Protein AF-A0A7X8GW24-F1 (afdb_monomer_lite)

pLDDT: mean 84.92, std 7.98, range [53.84, 94.06]

Radius of gyration: 15.25 Å; chains: 1; bounding box: 37×20×42 Å

Sequence (119 aa):
MSKTLLAAGSLIIIIATGLWLHSKGRPLHQVIFSLHKIIVIITAVYFGIQFFRYIKLESIESWHTTMIVLTSSVFLIVFVSGALLSFDKLVHPVLQWIHRLSPYLLLLMSFLTFYQIRR

Structure (mmCIF, N/CA/C/O backbone):
data_AF-A0A7X8GW24-F1
#
_entry.id   AF-A0A7X8GW24-F1
#
loop_
_atom_site.group_PDB
_atom_site.id
_atom_site.type_symbol
_atom_site.label_atom_id
_atom_site.label_alt_id
_atom_site.label_comp_id
_atom_site.label_asym_id
_atom_site.label_entity_id
_atom_site.label_seq_id
_atom_site.pdbx_PDB_ins_code
_atom_site.Cartn_x
_atom_site.Cartn_y
_atom_site.Cartn_z
_atom_site.occupancy
_atom_site.B_iso_or_equiv
_atom_site.auth_seq_id
_atom_site.auth_comp_id
_atom_site.auth_asym_id
_atom_site.auth_atom_id
_atom_site.pdbx_PDB_model_num
ATOM 1 N N . MET A 1 1 ? -2.856 7.824 -18.578 1.00 53.84 1 MET A N 1
ATOM 2 C CA . MET A 1 1 ? -3.304 8.829 -17.584 1.00 53.84 1 MET A CA 1
ATOM 3 C C . MET A 1 1 ? -4.420 8.315 -16.669 1.00 53.84 1 MET A C 1
ATOM 5 O O . MET A 1 1 ? -4.291 8.477 -15.465 1.00 53.84 1 MET A O 1
ATOM 9 N N . SER A 1 2 ? -5.457 7.633 -17.181 1.00 72.81 2 SER A N 1
ATOM 10 C CA . SER A 1 2 ? -6.582 7.121 -16.363 1.00 72.81 2 SER A CA 1
ATOM 11 C C . SER A 1 2 ? -6.187 6.098 -15.283 1.00 72.81 2 SER A C 1
ATOM 13 O O . SER A 1 2 ? -6.614 6.207 -14.139 1.00 72.81 2 SER A O 1
ATOM 15 N N . LYS A 1 3 ? -5.320 5.133 -15.613 1.00 73.25 3 LYS A N 1
ATOM 16 C CA . LYS A 1 3 ? -4.885 4.055 -14.699 1.00 73.25 3 LYS A CA 1
ATOM 17 C C . LYS A 1 3 ? -4.152 4.551 -13.446 1.00 73.25 3 LYS A C 1
ATOM 19 O O . LYS A 1 3 ? -4.314 3.978 -12.373 1.00 73.25 3 LYS A O 1
ATOM 24 N N . THR A 1 4 ? -3.354 5.608 -13.587 1.00 74.31 4 THR A N 1
ATOM 25 C CA . THR A 1 4 ? -2.568 6.198 -12.493 1.00 74.31 4 THR A CA 1
ATOM 26 C C . THR A 1 4 ? -3.458 6.994 -11.542 1.00 74.31 4 THR A C 1
ATOM 28 O O . THR A 1 4 ? -3.293 6.898 -10.332 1.00 74.31 4 THR A O 1
ATOM 31 N N . LEU A 1 5 ? -4.441 7.723 -12.085 1.00 79.62 5 LEU A N 1
ATOM 32 C CA . LEU A 1 5 ? -5.449 8.437 -11.295 1.00 79.62 5 LEU A CA 1
ATOM 33 C C . LEU A 1 5 ? -6.316 7.470 -10.484 1.00 79.62 5 LEU A C 1
ATOM 35 O O . LEU A 1 5 ? -6.566 7.725 -9.312 1.00 79.62 5 LEU A O 1
ATOM 39 N N . LEU A 1 6 ? -6.709 6.337 -11.074 1.00 82.75 6 LEU A N 1
ATOM 40 C CA . LEU A 1 6 ? -7.440 5.285 -10.361 1.00 82.75 6 LEU A CA 1
ATOM 41 C C . LEU A 1 6 ? -6.610 4.695 -9.213 1.00 82.75 6 LEU A C 1
ATOM 43 O O . LEU A 1 6 ? -7.104 4.593 -8.093 1.00 82.75 6 LEU A O 1
ATOM 47 N N . ALA A 1 7 ? -5.340 4.359 -9.464 1.00 82.25 7 ALA A N 1
ATOM 48 C CA . ALA A 1 7 ? -4.453 3.827 -8.432 1.00 82.25 7 ALA A CA 1
ATOM 49 C C . ALA A 1 7 ? -4.250 4.831 -7.284 1.00 82.25 7 ALA A C 1
ATOM 51 O O . ALA A 1 7 ? -4.497 4.494 -6.127 1.00 82.25 7 ALA A O 1
ATOM 52 N N . ALA A 1 8 ? -3.883 6.076 -7.603 1.00 84.62 8 ALA A N 1
ATOM 53 C CA . ALA A 1 8 ? -3.671 7.131 -6.615 1.00 84.62 8 ALA A CA 1
ATOM 54 C C . ALA A 1 8 ? -4.953 7.456 -5.832 1.00 84.62 8 ALA A C 1
ATOM 56 O O . ALA A 1 8 ? -4.925 7.511 -4.605 1.00 84.62 8 ALA A O 1
ATOM 57 N N . GLY A 1 9 ? -6.088 7.594 -6.523 1.00 87.00 9 GLY A N 1
ATOM 58 C CA . GLY A 1 9 ? -7.386 7.839 -5.897 1.00 87.00 9 GLY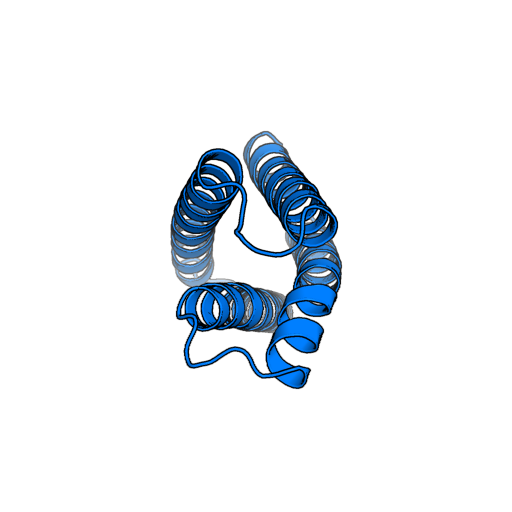 A CA 1
ATOM 59 C C . GLY A 1 9 ? -7.780 6.718 -4.937 1.00 87.00 9 GLY A C 1
ATOM 60 O O . GLY A 1 9 ? -8.194 6.990 -3.813 1.00 87.00 9 GLY A O 1
ATOM 61 N N . SER A 1 10 ? -7.570 5.459 -5.333 1.00 86.81 10 SER A N 1
ATOM 62 C CA . SER A 1 10 ? -7.861 4.315 -4.466 1.00 86.81 10 SER A CA 1
ATOM 63 C C . SER A 1 10 ? -6.990 4.301 -3.204 1.00 86.81 10 SER A C 1
ATOM 65 O O . SER A 1 10 ? -7.519 4.104 -2.113 1.00 86.81 10 SER A O 1
ATOM 67 N N . LEU A 1 11 ? -5.689 4.606 -3.313 1.00 87.25 11 LEU A N 1
ATOM 68 C CA . LEU A 1 11 ? -4.791 4.703 -2.156 1.00 87.25 11 LEU A CA 1
ATOM 69 C C . LEU A 1 11 ? -5.204 5.831 -1.204 1.00 87.25 11 LEU A C 1
ATOM 71 O O . LEU A 1 11 ? -5.230 5.625 0.007 1.00 87.25 11 LEU A O 1
ATOM 75 N N . ILE A 1 12 ? -5.578 6.997 -1.736 1.00 89.75 12 ILE A N 1
ATOM 76 C CA . ILE A 1 12 ? -6.046 8.128 -0.923 1.00 89.75 12 ILE A CA 1
ATOM 77 C C . ILE A 1 12 ? -7.320 7.751 -0.159 1.00 89.75 12 ILE A C 1
ATOM 79 O O . ILE A 1 12 ? -7.405 7.996 1.043 1.00 89.75 12 ILE A O 1
ATOM 83 N N . ILE A 1 13 ? -8.287 7.107 -0.821 1.00 90.12 13 ILE A N 1
ATOM 84 C CA . ILE A 1 13 ? -9.532 6.662 -0.178 1.00 90.12 13 ILE A CA 1
ATOM 85 C C . ILE A 1 13 ? -9.246 5.607 0.900 1.00 90.12 13 ILE A C 1
ATOM 87 O O . ILE A 1 13 ? -9.815 5.678 1.992 1.00 90.12 13 ILE A O 1
ATOM 91 N N . ILE A 1 14 ? -8.345 4.653 0.639 1.00 90.38 14 ILE A N 1
ATOM 92 C CA . ILE A 1 14 ? -7.926 3.640 1.622 1.00 90.38 14 ILE A CA 1
ATOM 93 C C . ILE A 1 14 ? -7.325 4.311 2.861 1.00 90.38 14 ILE A C 1
ATOM 95 O O . ILE A 1 14 ? -7.728 3.995 3.979 1.00 90.38 14 ILE A O 1
ATOM 99 N N . ILE A 1 15 ? -6.410 5.268 2.679 1.00 88.81 15 ILE A N 1
ATOM 100 C CA . ILE A 1 15 ? -5.773 5.988 3.790 1.00 88.81 15 ILE A CA 1
ATOM 101 C C . ILE A 1 15 ? -6.811 6.809 4.561 1.00 88.81 15 ILE A C 1
ATOM 103 O O . ILE A 1 15 ? -6.877 6.712 5.785 1.00 88.81 15 ILE A O 1
ATOM 107 N N . ALA A 1 16 ? -7.659 7.573 3.869 1.00 89.12 16 ALA A N 1
ATOM 108 C CA . ALA A 1 16 ? -8.674 8.411 4.503 1.00 89.12 16 ALA A CA 1
ATOM 109 C C . ALA A 1 16 ? -9.672 7.580 5.326 1.00 89.12 16 ALA A C 1
ATOM 111 O O . ALA A 1 16 ? -9.946 7.897 6.484 1.00 89.12 16 ALA A O 1
ATOM 112 N N . THR A 1 17 ? -10.172 6.477 4.761 1.00 89.00 17 THR A N 1
ATOM 113 C CA . THR A 1 17 ? -11.086 5.567 5.468 1.00 89.00 17 THR A CA 1
ATOM 114 C C . THR A 1 17 ? -10.400 4.839 6.623 1.00 89.00 17 THR A C 1
ATOM 116 O O . THR A 1 17 ? -11.022 4.668 7.667 1.00 89.00 17 THR A O 1
ATOM 119 N N . GLY A 1 18 ? -9.119 4.476 6.492 1.00 86.06 18 GLY A N 1
ATOM 120 C CA . GLY A 1 18 ? -8.329 3.880 7.574 1.00 86.06 18 GLY A CA 1
ATOM 121 C C . GLY A 1 18 ? -8.105 4.841 8.748 1.00 86.06 18 GLY A C 1
ATOM 122 O O . GLY A 1 18 ? -8.296 4.465 9.905 1.00 86.06 18 GLY A O 1
ATOM 123 N N . LEU A 1 19 ? -7.781 6.107 8.465 1.00 86.31 19 LEU A N 1
ATOM 124 C CA . LEU A 1 19 ? -7.651 7.157 9.484 1.00 86.31 19 LEU A CA 1
ATOM 125 C C . LEU A 1 19 ? -8.985 7.446 10.180 1.00 86.31 19 LEU A C 1
ATOM 127 O O . LEU A 1 19 ? -9.021 7.623 11.399 1.00 86.31 19 LEU A O 1
ATOM 131 N N . TRP A 1 20 ? -10.086 7.447 9.425 1.00 85.62 20 TRP A N 1
ATOM 132 C CA . TRP A 1 20 ? -11.424 7.607 9.989 1.00 85.62 20 TRP A CA 1
ATOM 133 C C . TRP A 1 20 ? -11.815 6.426 10.884 1.00 85.62 20 TRP A C 1
ATOM 135 O O . TRP A 1 20 ? -12.395 6.610 11.953 1.00 85.62 20 TRP A O 1
ATOM 145 N N . LEU A 1 21 ? -11.454 5.207 10.486 1.00 84.56 21 LEU A N 1
ATOM 146 C CA . LEU A 1 21 ? -11.682 4.022 11.300 1.00 84.56 21 LEU A CA 1
ATOM 147 C C . LEU A 1 21 ? -10.920 4.098 12.632 1.00 84.56 21 LEU A C 1
ATOM 149 O O . LEU A 1 21 ? -11.467 3.761 13.678 1.00 84.56 21 LEU A O 1
ATOM 153 N N . HIS A 1 22 ? -9.678 4.587 12.597 1.00 80.25 22 HIS A N 1
ATOM 154 C CA . HIS A 1 22 ? -8.854 4.768 13.788 1.00 80.25 22 HIS A CA 1
ATOM 155 C C . HIS A 1 22 ? -9.443 5.808 14.753 1.00 80.25 22 HIS A C 1
ATOM 157 O O . HIS A 1 22 ? -9.467 5.573 15.960 1.00 80.25 22 HIS A O 1
ATOM 163 N N . SER A 1 23 ? -9.941 6.947 14.255 1.00 82.50 23 SER A N 1
ATOM 164 C CA . SER A 1 23 ? -10.491 8.002 15.124 1.00 82.50 23 SER A CA 1
ATOM 165 C C . SER A 1 23 ? -11.780 7.597 15.844 1.00 82.50 23 SER A C 1
ATOM 167 O O . SER A 1 23 ? -12.090 8.152 16.894 1.00 82.50 23 SER A O 1
ATOM 169 N N . LYS A 1 24 ? -12.515 6.612 15.315 1.00 78.69 24 LYS A N 1
ATOM 170 C CA . LYS A 1 24 ? -13.754 6.085 15.907 1.00 78.69 24 LYS A CA 1
ATOM 171 C C . LYS A 1 24 ? -13.518 5.100 17.062 1.00 78.69 24 LYS A C 1
ATOM 173 O O . LYS A 1 24 ? -14.468 4.797 17.776 1.00 78.69 24 LYS A O 1
ATOM 178 N N . GLY A 1 25 ? -12.285 4.628 17.272 1.00 71.06 25 GLY A N 1
ATOM 179 C CA . GLY A 1 25 ? -11.975 3.651 18.319 1.00 71.06 25 GLY A CA 1
ATOM 180 C C . GLY A 1 25 ? -12.706 2.312 18.131 1.00 71.06 25 GLY A C 1
ATOM 181 O O . GLY A 1 25 ? -13.174 1.985 17.040 1.00 71.06 25 GLY A O 1
ATOM 182 N N . ARG A 1 26 ? -12.775 1.504 19.196 1.00 68.44 26 ARG A N 1
ATOM 183 C CA . ARG A 1 26 ? -13.541 0.247 19.221 1.00 68.44 26 ARG A CA 1
ATOM 184 C C . ARG A 1 26 ? -14.855 0.438 19.996 1.00 68.44 26 ARG A C 1
ATOM 186 O O . ARG A 1 26 ? -14.819 1.121 21.017 1.00 68.44 26 ARG A O 1
ATOM 193 N N . PRO A 1 27 ? -15.974 -0.193 19.581 1.00 72.00 27 PRO A N 1
ATOM 194 C CA . PRO A 1 27 ? -16.117 -1.112 18.446 1.00 72.00 27 PRO A CA 1
ATOM 195 C C . PRO A 1 27 ? -16.019 -0.397 17.091 1.00 72.00 27 PRO A C 1
ATOM 197 O O . PRO A 1 27 ? -16.485 0.727 16.927 1.00 72.00 27 PRO A O 1
ATOM 200 N N . LEU A 1 28 ? -15.385 -1.054 16.115 1.00 76.44 28 LEU A N 1
ATOM 201 C CA . LEU A 1 28 ? -15.184 -0.471 14.788 1.00 76.44 28 LEU A CA 1
ATOM 202 C C . LEU A 1 28 ? -16.537 -0.204 14.128 1.00 76.44 28 LEU A C 1
ATOM 204 O O . LEU A 1 28 ? -17.434 -1.047 14.166 1.00 76.44 28 LEU A O 1
ATOM 208 N N . HIS A 1 29 ? -16.666 0.937 13.455 1.00 82.88 29 HIS A N 1
ATOM 209 C CA . HIS A 1 29 ? -17.867 1.236 12.684 1.00 82.88 29 HIS A CA 1
ATOM 210 C C . HIS A 1 29 ? -17.977 0.256 11.507 1.00 82.88 29 HIS A C 1
ATOM 212 O O . HIS A 1 29 ? -17.307 0.413 10.484 1.00 82.88 29 HIS A O 1
ATOM 218 N N . GLN A 1 30 ? -18.828 -0.760 11.655 1.00 84.44 30 GLN A N 1
ATOM 219 C CA . GLN A 1 30 ? -18.853 -1.963 10.817 1.00 84.44 30 GLN A CA 1
ATOM 220 C C . GLN A 1 30 ? -19.002 -1.664 9.317 1.00 84.44 30 GLN A C 1
ATOM 222 O O . GLN A 1 30 ? -18.364 -2.317 8.491 1.00 84.44 30 GLN A O 1
ATOM 227 N N . VAL A 1 31 ? -19.762 -0.621 8.963 1.00 86.69 31 VAL A N 1
ATOM 228 C CA . VAL A 1 31 ? -19.913 -0.155 7.572 1.00 86.69 31 VAL A CA 1
ATOM 229 C C . VAL A 1 31 ? -18.594 0.375 7.003 1.00 86.69 31 VAL A C 1
ATOM 231 O O . VAL A 1 31 ? -18.165 -0.060 5.939 1.00 86.69 31 VAL A O 1
ATOM 234 N N . ILE A 1 32 ? -17.913 1.271 7.726 1.00 86.56 32 ILE A N 1
ATOM 235 C CA . ILE A 1 32 ? -16.653 1.888 7.279 1.00 86.56 32 ILE A CA 1
ATOM 236 C C . ILE A 1 32 ? -15.564 0.818 7.206 1.00 86.56 32 ILE A C 1
ATOM 238 O O . ILE A 1 32 ? -14.804 0.776 6.245 1.00 86.56 32 ILE A O 1
ATOM 242 N N . PHE A 1 33 ? -15.533 -0.090 8.183 1.00 87.75 33 PHE A N 1
ATOM 243 C CA . PHE A 1 33 ? -14.610 -1.219 8.201 1.00 87.75 33 PHE A CA 1
ATOM 244 C C . PHE A 1 33 ? -14.775 -2.134 6.986 1.00 87.75 33 PHE A C 1
ATOM 246 O O . PHE A 1 33 ? -13.792 -2.506 6.343 1.00 87.75 33 PHE A O 1
ATOM 253 N N . SER A 1 34 ? -16.021 -2.477 6.658 1.00 89.81 34 SER A N 1
ATOM 254 C CA . SER A 1 34 ? -16.335 -3.343 5.521 1.00 89.81 34 SER A CA 1
ATOM 255 C C . SER A 1 34 ? -15.968 -2.668 4.201 1.00 89.81 34 SER A C 1
ATOM 257 O O . SER A 1 34 ? -15.296 -3.278 3.372 1.00 89.81 34 SER A O 1
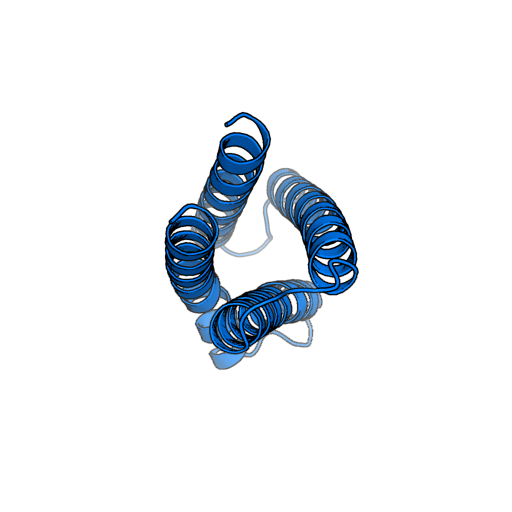ATOM 259 N N . LEU A 1 35 ? -16.324 -1.389 4.035 1.00 90.12 35 LEU A N 1
ATOM 260 C CA . LEU A 1 35 ? -15.958 -0.610 2.850 1.00 90.12 35 LEU A CA 1
ATOM 261 C C . LEU A 1 35 ? -14.440 -0.493 2.693 1.00 90.12 35 LEU A C 1
ATOM 263 O O . LEU A 1 35 ? -13.924 -0.746 1.607 1.00 90.12 35 LEU A O 1
ATOM 267 N N . HIS A 1 36 ? -13.719 -0.184 3.773 1.00 89.94 36 HIS A N 1
ATOM 268 C CA . HIS A 1 36 ? -12.260 -0.116 3.761 1.00 89.94 36 HIS A CA 1
ATOM 269 C C . HIS A 1 36 ? -11.647 -1.432 3.263 1.00 89.94 36 HIS A C 1
ATOM 271 O O . HIS A 1 36 ? -10.841 -1.421 2.336 1.00 89.94 36 HIS A O 1
ATOM 277 N N . LYS A 1 37 ? -12.084 -2.581 3.799 1.00 89.94 37 LYS A N 1
ATOM 278 C CA . LYS A 1 37 ? -11.602 -3.898 3.354 1.00 89.94 37 LYS A CA 1
ATOM 279 C C . LYS A 1 37 ? -11.914 -4.189 1.888 1.00 89.94 37 LYS A C 1
ATOM 281 O O . LYS A 1 37 ? -11.038 -4.674 1.177 1.00 89.94 37 LYS A O 1
ATOM 286 N N . ILE A 1 38 ? -13.132 -3.896 1.430 1.00 92.75 38 ILE A N 1
ATOM 287 C CA . ILE A 1 38 ? -13.532 -4.127 0.034 1.00 92.75 38 ILE A CA 1
ATOM 288 C C . ILE A 1 38 ? -12.642 -3.314 -0.911 1.00 92.75 38 ILE A C 1
ATOM 290 O O . ILE A 1 38 ? -12.102 -3.865 -1.868 1.00 92.75 38 ILE A O 1
ATOM 294 N N . ILE A 1 39 ? -12.434 -2.028 -0.615 1.00 91.12 39 ILE A N 1
ATOM 295 C CA . ILE A 1 39 ? -11.590 -1.152 -1.435 1.00 91.12 39 ILE A CA 1
ATOM 296 C C . ILE A 1 39 ? -10.143 -1.658 -1.429 1.00 91.12 39 ILE A C 1
ATOM 298 O O . ILE A 1 39 ? -9.537 -1.769 -2.491 1.00 91.12 39 ILE A O 1
ATOM 302 N N . VAL A 1 40 ? -9.610 -2.042 -0.264 1.00 90.88 40 VAL A N 1
ATOM 303 C CA . VAL A 1 40 ? -8.258 -2.610 -0.144 1.00 90.88 40 VAL A CA 1
ATOM 304 C C . VAL A 1 40 ? -8.095 -3.873 -0.993 1.00 90.88 40 VAL A C 1
ATOM 306 O O . VAL A 1 40 ? -7.095 -3.996 -1.696 1.00 90.88 40 VAL A O 1
ATOM 309 N N . ILE A 1 41 ? -9.065 -4.792 -0.979 1.00 92.38 41 ILE A N 1
ATOM 310 C CA . ILE A 1 41 ? -9.016 -6.028 -1.779 1.00 92.38 41 ILE A CA 1
ATOM 311 C C . ILE A 1 41 ? -9.073 -5.717 -3.278 1.00 92.38 41 ILE A C 1
ATOM 313 O O . ILE A 1 41 ? -8.269 -6.252 -4.040 1.00 92.38 41 ILE A O 1
ATOM 317 N N . ILE A 1 42 ? -9.976 -4.833 -3.713 1.00 91.94 42 ILE A N 1
ATOM 318 C CA . ILE A 1 42 ? -10.077 -4.426 -5.124 1.00 91.94 42 ILE A CA 1
ATOM 319 C C . ILE A 1 42 ? -8.757 -3.802 -5.590 1.00 91.94 42 ILE A C 1
ATOM 321 O O . ILE A 1 42 ? -8.231 -4.169 -6.644 1.00 91.94 42 ILE A O 1
ATOM 325 N N . THR A 1 43 ? -8.184 -2.904 -4.786 1.00 89.69 43 THR A N 1
ATOM 326 C CA . THR A 1 43 ? -6.884 -2.293 -5.071 1.00 89.69 43 THR A CA 1
ATOM 327 C C . THR A 1 43 ? -5.772 -3.342 -5.101 1.00 89.69 43 THR A C 1
ATOM 329 O O . THR A 1 43 ? -4.965 -3.321 -6.026 1.00 89.69 43 THR A O 1
ATOM 332 N N . ALA A 1 44 ? -5.751 -4.302 -4.171 1.00 89.75 44 ALA A N 1
ATOM 333 C CA . ALA A 1 44 ? -4.765 -5.384 -4.146 1.00 89.75 44 ALA A CA 1
ATOM 334 C C . ALA A 1 44 ? -4.791 -6.227 -5.425 1.00 89.75 44 ALA A C 1
ATOM 336 O O . ALA A 1 44 ? -3.748 -6.454 -6.039 1.00 89.75 44 ALA A O 1
ATOM 337 N N . VAL A 1 45 ? -5.983 -6.639 -5.867 1.00 91.25 45 VAL A N 1
ATOM 338 C CA . VAL A 1 45 ? -6.156 -7.401 -7.112 1.00 91.25 45 VAL A CA 1
ATOM 339 C C . VAL A 1 45 ? -5.699 -6.577 -8.314 1.00 91.25 45 VAL A C 1
ATOM 341 O O . VAL A 1 45 ? -4.944 -7.075 -9.151 1.00 91.25 45 VAL A O 1
ATOM 344 N N . TYR A 1 46 ? -6.097 -5.304 -8.391 1.00 88.88 46 TYR A N 1
ATOM 345 C CA . TYR A 1 46 ? -5.677 -4.419 -9.475 1.00 88.88 46 TYR A CA 1
ATOM 346 C C . TYR A 1 46 ? -4.150 -4.272 -9.544 1.00 88.88 46 TYR A C 1
ATOM 348 O O . TYR A 1 46 ? -3.572 -4.438 -10.621 1.00 88.88 46 TYR A O 1
ATOM 356 N N . PHE A 1 47 ? -3.491 -4.008 -8.411 1.00 85.12 47 PHE A N 1
ATOM 357 C CA . PHE A 1 47 ? -2.032 -3.905 -8.337 1.00 85.12 47 PHE A CA 1
ATOM 358 C C . PHE A 1 47 ? -1.348 -5.221 -8.716 1.00 85.12 47 PHE A C 1
ATOM 360 O O . PHE A 1 47 ? -0.413 -5.195 -9.513 1.00 85.12 47 PHE A O 1
ATOM 367 N N . GLY A 1 48 ? -1.851 -6.365 -8.239 1.00 87.00 48 GLY A N 1
ATOM 368 C CA . GLY A 1 48 ? -1.332 -7.682 -8.612 1.00 87.00 48 GLY A CA 1
ATOM 369 C C . GLY A 1 48 ? -1.391 -7.927 -10.122 1.00 87.00 48 GLY A C 1
ATOM 370 O O . GLY A 1 48 ? -0.405 -8.343 -10.727 1.00 87.00 48 GLY A O 1
ATOM 371 N N . ILE A 1 49 ? -2.508 -7.577 -10.769 1.00 88.88 49 ILE A N 1
ATOM 372 C CA . ILE A 1 49 ? -2.637 -7.673 -12.231 1.00 88.88 49 ILE A CA 1
ATOM 373 C C . ILE A 1 49 ? -1.614 -6.771 -12.935 1.00 88.88 49 ILE A C 1
ATOM 375 O O . ILE A 1 49 ? -0.983 -7.210 -13.898 1.00 88.88 49 ILE A O 1
ATOM 379 N N . GLN A 1 50 ? -1.435 -5.520 -12.491 1.00 84.19 50 GLN A N 1
ATOM 380 C CA . GLN A 1 50 ? -0.449 -4.622 -13.110 1.00 84.19 50 GLN A CA 1
ATOM 381 C C . GLN A 1 50 ? 0.979 -5.141 -12.929 1.00 84.19 50 GLN A C 1
ATOM 383 O O . GLN A 1 50 ? 1.747 -5.116 -13.885 1.00 84.19 50 GLN A O 1
ATOM 388 N N . PHE A 1 51 ? 1.310 -5.663 -11.749 1.00 83.62 51 PHE A N 1
ATOM 389 C CA . PHE A 1 51 ? 2.611 -6.249 -11.441 1.00 83.62 51 PHE A CA 1
ATOM 390 C C . PHE A 1 51 ? 2.953 -7.408 -12.387 1.00 83.62 51 PHE A C 1
ATOM 392 O O . PHE A 1 51 ? 3.994 -7.385 -13.040 1.00 83.62 51 PHE A O 1
ATOM 399 N N . PHE A 1 52 ? 2.043 -8.375 -12.557 1.00 85.75 52 PHE A N 1
ATOM 400 C CA . PHE A 1 52 ? 2.262 -9.499 -13.475 1.00 85.75 52 PHE A CA 1
ATOM 401 C C . PHE A 1 52 ? 2.366 -9.068 -14.937 1.00 85.75 52 PHE A C 1
ATOM 403 O O . PHE A 1 52 ? 3.152 -9.635 -15.693 1.00 85.75 52 PHE A O 1
ATOM 410 N N . ARG A 1 53 ? 1.579 -8.069 -15.355 1.00 84.62 53 ARG A N 1
ATOM 411 C CA . ARG A 1 53 ? 1.696 -7.502 -16.705 1.00 84.62 53 ARG A CA 1
ATOM 412 C C . ARG A 1 53 ? 3.041 -6.827 -16.912 1.00 84.62 53 ARG A C 1
ATOM 414 O O . ARG A 1 53 ? 3.582 -6.930 -18.004 1.00 84.62 53 ARG A O 1
ATOM 421 N N . TYR A 1 54 ? 3.544 -6.151 -15.884 1.00 78.31 54 TYR A N 1
ATOM 422 C CA . TYR A 1 54 ? 4.813 -5.452 -15.952 1.00 78.31 54 TYR A CA 1
ATOM 423 C C . TYR A 1 54 ? 5.971 -6.441 -16.084 1.00 78.31 54 TYR A C 1
ATOM 425 O O . TYR A 1 54 ? 6.739 -6.313 -17.020 1.00 78.31 54 TYR A O 1
ATOM 433 N N . ILE A 1 55 ? 6.027 -7.487 -15.249 1.00 79.12 55 ILE A N 1
ATOM 434 C CA . ILE A 1 55 ? 7.084 -8.520 -15.293 1.00 79.12 55 ILE A CA 1
ATOM 435 C C . ILE A 1 55 ? 7.148 -9.264 -16.633 1.00 79.12 55 ILE A C 1
ATOM 437 O O . ILE A 1 55 ? 8.217 -9.705 -17.036 1.00 79.12 55 ILE A O 1
ATOM 441 N N . LYS A 1 56 ? 6.019 -9.416 -17.333 1.00 83.06 56 LYS A N 1
ATOM 442 C CA . LYS A 1 56 ? 5.973 -10.095 -18.638 1.00 83.06 56 LYS A CA 1
ATOM 443 C C . LYS A 1 56 ? 6.559 -9.280 -19.799 1.00 83.06 56 LYS A C 1
ATOM 445 O O . LYS A 1 56 ? 6.601 -9.794 -20.911 1.00 83.06 56 LYS A O 1
ATOM 450 N N . LEU A 1 57 ? 6.959 -8.028 -19.587 1.00 79.94 57 LEU A N 1
ATOM 451 C CA . LEU A 1 57 ? 7.610 -7.221 -20.619 1.00 79.94 57 LEU A CA 1
ATOM 452 C C . LEU A 1 57 ? 9.096 -7.612 -20.696 1.00 79.94 57 LEU A C 1
ATOM 454 O O . LEU A 1 57 ? 9.798 -7.568 -19.694 1.00 79.94 57 LEU A O 1
ATOM 458 N N . GLU A 1 58 ? 9.578 -8.004 -21.878 1.00 59.59 58 GLU A N 1
ATOM 459 C CA . GLU A 1 58 ? 10.899 -8.643 -22.059 1.00 59.59 58 GLU A CA 1
ATOM 460 C C . GLU A 1 58 ? 12.117 -7.710 -21.883 1.00 59.59 58 GLU A C 1
ATOM 462 O O . GLU A 1 58 ? 13.251 -8.181 -21.891 1.00 59.59 58 GLU A O 1
ATOM 467 N N . SER A 1 59 ? 11.929 -6.401 -21.686 1.00 68.75 59 SER A N 1
ATOM 468 C CA . SER A 1 59 ? 13.027 -5.419 -21.669 1.00 68.75 59 SER A CA 1
ATOM 469 C C . SER A 1 59 ? 12.959 -4.445 -20.488 1.00 68.75 59 SER A C 1
ATOM 471 O O . SER A 1 59 ? 12.969 -3.225 -20.669 1.00 68.75 59 SER A O 1
ATOM 473 N N . ILE A 1 60 ? 12.839 -4.965 -19.268 1.00 68.06 60 ILE A N 1
ATOM 474 C CA . ILE A 1 60 ? 12.772 -4.121 -18.070 1.00 68.06 60 ILE A CA 1
ATOM 475 C C . ILE A 1 60 ? 14.180 -3.862 -17.544 1.00 68.06 60 ILE A C 1
ATOM 477 O O . ILE A 1 60 ? 14.933 -4.789 -17.244 1.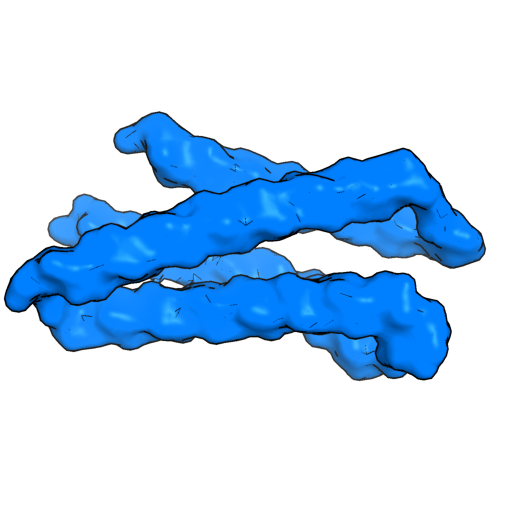00 68.06 60 ILE A O 1
ATOM 481 N N . GLU A 1 61 ? 14.514 -2.587 -17.384 1.00 79.56 61 GLU A N 1
ATOM 482 C CA . GLU A 1 61 ? 15.737 -2.165 -16.717 1.00 79.56 61 GLU A CA 1
ATOM 483 C C . GLU A 1 61 ? 15.737 -2.674 -15.263 1.00 79.56 61 GLU A C 1
ATOM 485 O O . GLU A 1 61 ? 14.743 -2.538 -14.544 1.00 79.56 61 GLU A O 1
ATOM 490 N N . SER A 1 62 ? 16.856 -3.252 -14.809 1.00 81.06 62 SER A N 1
ATOM 491 C CA . SER A 1 62 ? 16.985 -3.864 -13.470 1.00 81.06 62 SER A CA 1
ATOM 492 C C . SER A 1 62 ? 16.467 -2.950 -12.345 1.00 81.06 62 SER A C 1
ATOM 494 O O . SER A 1 62 ? 15.777 -3.393 -11.425 1.00 81.06 62 SER A O 1
ATOM 496 N N . TRP A 1 63 ? 16.697 -1.643 -12.489 1.00 85.19 63 TRP A N 1
ATOM 497 C CA . TRP A 1 63 ? 16.275 -0.618 -11.541 1.00 85.19 63 TRP A CA 1
ATOM 498 C C . TRP A 1 63 ? 14.745 -0.455 -11.419 1.00 85.19 63 TRP A C 1
ATOM 500 O O . TRP A 1 63 ? 14.237 -0.266 -10.310 1.00 85.19 63 TRP A O 1
ATOM 510 N N . HIS A 1 64 ? 13.974 -0.569 -12.510 1.00 85.38 64 HIS A N 1
ATOM 511 C CA . HIS A 1 64 ? 12.502 -0.524 -12.435 1.00 85.38 64 HIS A CA 1
ATOM 512 C C . HIS A 1 64 ? 11.947 -1.750 -11.714 1.00 85.38 64 HIS A C 1
ATOM 514 O O . HIS A 1 64 ? 11.030 -1.622 -10.901 1.00 85.38 64 HIS A O 1
ATOM 520 N N . THR A 1 65 ? 12.528 -2.926 -11.960 1.00 85.25 65 THR A N 1
ATOM 521 C CA . THR A 1 65 ? 12.130 -4.169 -11.286 1.00 85.25 65 THR A CA 1
ATOM 522 C C . THR A 1 65 ? 12.317 -4.057 -9.776 1.00 85.25 65 THR A C 1
ATOM 524 O O . THR A 1 65 ? 11.401 -4.388 -9.023 1.00 85.25 65 THR A O 1
ATOM 527 N N . THR A 1 66 ? 13.452 -3.520 -9.312 1.00 88.25 66 THR A N 1
ATOM 528 C CA . THR A 1 66 ? 13.709 -3.318 -7.878 1.00 88.25 66 THR A CA 1
ATOM 529 C C . THR A 1 66 ? 12.654 -2.426 -7.220 1.00 88.25 66 THR A C 1
ATOM 531 O O . THR A 1 66 ? 12.114 -2.792 -6.175 1.00 88.25 66 THR A O 1
ATOM 534 N N . MET A 1 67 ? 12.305 -1.289 -7.831 1.00 88.81 67 MET A N 1
ATOM 535 C CA . MET A 1 67 ? 11.300 -0.368 -7.274 1.00 88.81 67 MET A CA 1
ATOM 536 C C . MET A 1 67 ? 9.905 -0.989 -7.194 1.00 88.81 67 MET A C 1
ATOM 538 O O . MET A 1 67 ? 9.183 -0.810 -6.208 1.00 88.81 67 MET A O 1
ATOM 542 N N . ILE A 1 68 ? 9.532 -1.762 -8.211 1.00 87.56 68 ILE A N 1
ATOM 543 C CA . ILE A 1 68 ? 8.243 -2.451 -8.255 1.00 87.56 68 ILE A CA 1
ATOM 544 C C . ILE A 1 68 ? 8.169 -3.538 -7.184 1.00 87.56 68 ILE A C 1
ATOM 546 O O . ILE A 1 68 ? 7.152 -3.638 -6.492 1.00 87.56 68 ILE A O 1
ATOM 550 N N . VAL A 1 69 ? 9.237 -4.321 -7.007 1.00 89.56 69 VAL A N 1
ATOM 551 C CA . VAL A 1 69 ? 9.323 -5.327 -5.940 1.00 89.56 69 VAL A CA 1
ATOM 552 C C . VAL A 1 69 ? 9.214 -4.657 -4.572 1.00 89.56 69 VAL A C 1
ATOM 554 O O . VAL A 1 69 ? 8.357 -5.053 -3.787 1.00 89.56 69 VAL A O 1
ATOM 557 N N . LEU A 1 70 ? 9.981 -3.592 -4.313 1.00 92.06 70 LEU A N 1
ATOM 558 C CA . LEU A 1 70 ? 9.931 -2.857 -3.043 1.00 92.06 70 LEU A CA 1
ATOM 559 C C . LEU A 1 70 ? 8.534 -2.301 -2.749 1.00 92.06 70 LEU A C 1
ATOM 561 O O . LEU A 1 70 ? 8.000 -2.509 -1.659 1.00 92.06 70 LEU A O 1
ATOM 565 N N . THR A 1 71 ? 7.904 -1.648 -3.726 1.00 91.31 71 THR A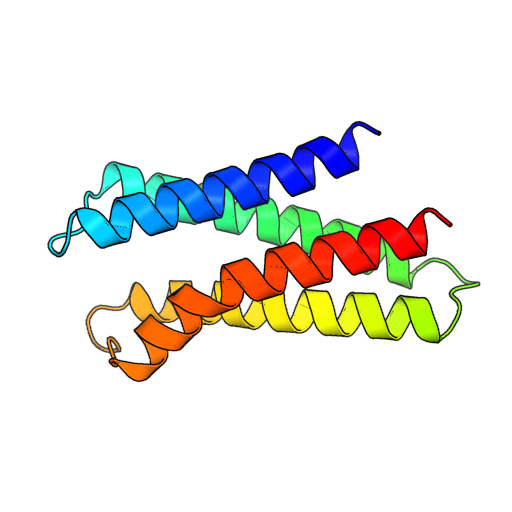 N 1
ATOM 566 C CA . THR A 1 71 ? 6.543 -1.113 -3.575 1.00 91.31 71 THR A CA 1
ATOM 567 C C . THR A 1 71 ? 5.535 -2.225 -3.292 1.00 91.31 71 THR A C 1
ATOM 569 O O . THR A 1 71 ? 4.677 -2.077 -2.420 1.00 91.31 71 THR A O 1
ATOM 572 N N . SER A 1 72 ? 5.665 -3.366 -3.972 1.00 90.12 72 SER A N 1
ATOM 573 C CA . SER A 1 72 ? 4.799 -4.533 -3.767 1.00 90.12 72 SER A CA 1
ATOM 574 C C . SER A 1 72 ? 4.996 -5.157 -2.384 1.00 90.12 72 SER A C 1
ATOM 576 O O . SER A 1 72 ? 4.022 -5.535 -1.736 1.00 90.12 72 SER A O 1
ATOM 578 N N . SER A 1 73 ? 6.230 -5.208 -1.880 1.00 93.19 73 SER A N 1
ATOM 579 C CA . SER A 1 73 ? 6.525 -5.661 -0.518 1.00 93.19 73 SER A CA 1
ATOM 580 C C . SER A 1 73 ? 5.899 -4.743 0.532 1.00 93.19 73 SER A C 1
ATOM 582 O O . SER A 1 73 ? 5.265 -5.231 1.466 1.00 93.19 73 SER A O 1
ATOM 584 N N . VAL A 1 74 ? 6.004 -3.419 0.369 1.00 94.06 74 VAL A N 1
ATOM 585 C CA . VAL A 1 74 ? 5.350 -2.462 1.278 1.00 94.06 74 VAL A CA 1
ATOM 586 C C . VAL A 1 74 ? 3.829 -2.611 1.215 1.00 94.06 74 VAL A C 1
ATOM 588 O O . VAL A 1 74 ? 3.171 -2.618 2.256 1.00 94.06 74 VAL A O 1
ATOM 591 N N . PHE A 1 75 ? 3.262 -2.803 0.020 1.00 91.69 75 PHE A N 1
ATOM 592 C CA . PHE A 1 75 ? 1.834 -3.069 -0.146 1.00 91.69 75 PHE A CA 1
ATOM 593 C C . PHE A 1 75 ? 1.395 -4.325 0.620 1.00 91.69 75 PHE A C 1
ATOM 595 O O . PHE A 1 75 ? 0.406 -4.289 1.352 1.00 91.69 75 PHE A O 1
ATOM 602 N N . LEU A 1 76 ? 2.157 -5.418 0.509 1.00 92.56 76 LEU A N 1
ATOM 603 C CA . LEU A 1 76 ? 1.899 -6.653 1.249 1.00 92.56 76 LEU A CA 1
ATOM 604 C C . LEU A 1 76 ? 1.955 -6.438 2.763 1.00 92.56 76 LEU A C 1
ATOM 606 O O . LEU A 1 76 ? 1.088 -6.944 3.469 1.00 92.56 76 LEU A O 1
ATOM 610 N N . ILE A 1 77 ? 2.910 -5.651 3.267 1.00 93.75 77 ILE A N 1
ATOM 611 C CA . ILE A 1 77 ? 2.985 -5.309 4.695 1.00 93.75 77 ILE A CA 1
ATOM 612 C C . ILE A 1 77 ? 1.708 -4.585 5.142 1.00 93.75 77 ILE A C 1
ATOM 614 O O . ILE A 1 77 ? 1.122 -4.967 6.157 1.00 93.75 77 ILE A O 1
ATOM 618 N N . VAL A 1 78 ? 1.234 -3.587 4.387 1.00 92.19 78 VAL A N 1
ATOM 619 C CA . VAL A 1 78 ? -0.020 -2.867 4.689 1.00 92.19 78 VAL A CA 1
ATOM 620 C C . VAL A 1 78 ? -1.211 -3.829 4.691 1.00 92.19 78 VAL A C 1
ATOM 622 O O . VAL A 1 78 ? -2.008 -3.830 5.630 1.00 92.19 78 VAL A O 1
ATOM 625 N N . PHE A 1 79 ? -1.317 -4.675 3.664 1.00 91.25 79 PHE A N 1
ATOM 626 C CA . PHE A 1 79 ? -2.431 -5.604 3.489 1.00 91.25 79 PHE A CA 1
ATOM 627 C C . PHE A 1 79 ? -2.484 -6.662 4.598 1.00 91.25 79 PHE A C 1
ATOM 629 O O . PHE A 1 79 ? -3.514 -6.834 5.250 1.00 91.25 79 PHE A O 1
ATOM 636 N N . VAL A 1 80 ? -1.361 -7.341 4.850 1.00 92.31 80 VAL A N 1
ATOM 637 C CA . VAL A 1 80 ? -1.256 -8.394 5.868 1.00 92.31 80 VAL A CA 1
ATOM 638 C C . VAL A 1 80 ? -1.454 -7.810 7.261 1.00 92.31 80 VAL A C 1
ATOM 640 O O . VAL A 1 80 ? -2.220 -8.368 8.042 1.00 92.31 80 VAL A O 1
ATOM 643 N N . SER A 1 81 ? -0.842 -6.664 7.574 1.00 92.25 81 SER A N 1
ATOM 644 C CA . SER A 1 81 ? -1.048 -6.022 8.879 1.00 92.25 81 SER A CA 1
ATOM 645 C C . SER A 1 81 ? -2.508 -5.613 9.105 1.00 92.25 81 SER A C 1
ATOM 647 O O . SER A 1 81 ? -3.034 -5.836 10.193 1.00 92.25 81 SER A O 1
ATOM 649 N N . GLY A 1 82 ? -3.203 -5.116 8.075 1.00 89.50 82 GLY A N 1
ATOM 650 C CA . GLY A 1 82 ? -4.632 -4.795 8.150 1.00 89.50 82 GLY A CA 1
ATOM 651 C C . GLY A 1 82 ? -5.518 -6.031 8.323 1.00 89.50 82 GLY A C 1
ATOM 652 O O . GLY A 1 82 ? -6.464 -6.020 9.113 1.00 89.50 82 GLY A O 1
ATOM 653 N N . ALA A 1 83 ? -5.188 -7.128 7.634 1.00 89.38 83 ALA A N 1
ATOM 654 C CA . ALA A 1 83 ? -5.870 -8.408 7.803 1.00 89.38 83 ALA A CA 1
ATOM 655 C C . ALA A 1 83 ? -5.679 -8.956 9.225 1.00 89.38 83 ALA A C 1
ATOM 657 O O . ALA A 1 83 ? -6.656 -9.333 9.871 1.00 89.38 83 ALA A O 1
ATOM 658 N N . LEU A 1 84 ? -4.452 -8.927 9.750 1.00 90.00 84 LEU A N 1
ATOM 659 C CA . LEU A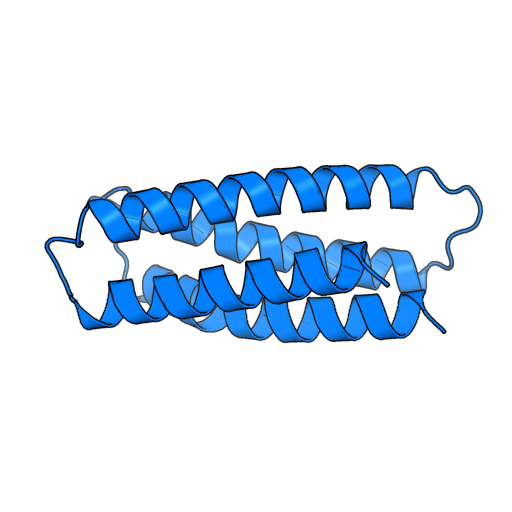 1 84 ? -4.139 -9.379 11.106 1.00 90.00 84 LEU A CA 1
ATOM 660 C C . LEU A 1 84 ? -4.862 -8.549 12.173 1.00 90.00 84 LEU A C 1
ATOM 662 O O . LEU A 1 84 ? -5.465 -9.121 13.076 1.00 90.00 84 LEU A O 1
ATOM 666 N N . LEU A 1 85 ? -4.898 -7.218 12.033 1.00 87.44 85 LEU A N 1
ATOM 667 C CA . LEU A 1 85 ? -5.632 -6.330 12.947 1.00 87.44 85 LEU A CA 1
ATOM 668 C C . LEU A 1 85 ? -7.147 -6.547 12.931 1.00 87.44 85 LEU A C 1
ATOM 670 O O . LEU A 1 85 ? -7.834 -6.127 13.864 1.00 87.44 85 LEU A O 1
ATOM 674 N N . SER A 1 86 ? -7.675 -7.195 11.891 1.00 84.25 86 SER A N 1
ATOM 675 C CA . SER A 1 86 ? -9.086 -7.560 11.845 1.00 84.25 86 SER A CA 1
ATOM 676 C C . SER A 1 86 ? -9.446 -8.782 12.682 1.00 84.25 86 SER A C 1
ATOM 678 O O . SER A 1 86 ? -10.622 -8.985 12.977 1.00 84.25 86 SER A O 1
ATOM 680 N N . PHE A 1 87 ? -8.449 -9.569 13.087 1.00 83.56 87 PHE A N 1
ATOM 681 C CA . PHE A 1 87 ? -8.618 -10.615 14.079 1.00 83.56 87 PHE A CA 1
ATOM 682 C C . PHE A 1 87 ? -8.369 -9.997 15.454 1.00 83.56 87 PHE A C 1
ATOM 684 O O . PHE A 1 87 ? -7.231 -9.745 15.839 1.00 83.56 87 PHE A O 1
ATOM 691 N N . ASP A 1 88 ? -9.440 -9.773 16.215 1.00 70.06 88 ASP A N 1
ATOM 692 C CA . ASP A 1 88 ? -9.403 -9.116 17.533 1.00 70.06 88 ASP A CA 1
ATOM 693 C C . ASP A 1 88 ? -8.411 -9.724 18.538 1.00 70.06 88 ASP A C 1
ATOM 695 O O . ASP A 1 88 ? -8.004 -9.057 19.484 1.00 70.06 88 ASP A O 1
ATOM 699 N N . LYS A 1 89 ? -7.972 -10.965 18.311 1.00 65.31 89 LYS A N 1
ATOM 700 C CA . LYS A 1 89 ? -7.000 -11.679 19.147 1.00 65.31 89 LYS A CA 1
ATOM 701 C C . LYS A 1 89 ? -5.533 -11.323 18.863 1.00 65.31 89 LYS A C 1
ATOM 703 O O . LYS A 1 89 ? -4.677 -11.678 19.662 1.00 65.31 89 LYS A O 1
ATOM 708 N N . LEU A 1 90 ? -5.230 -10.655 17.747 1.00 66.44 90 LEU A N 1
ATOM 709 C CA . LEU A 1 90 ? -3.857 -10.379 17.284 1.00 66.44 90 LEU A CA 1
ATOM 710 C C . LEU A 1 90 ? -3.482 -8.892 17.373 1.00 66.44 90 LEU A C 1
ATOM 712 O O . LEU A 1 90 ? -2.527 -8.435 16.744 1.00 66.44 90 LEU A O 1
ATOM 716 N N . VAL A 1 91 ? -4.237 -8.118 18.153 1.00 68.00 91 VAL A N 1
ATOM 717 C CA . VAL A 1 91 ? -4.067 -6.669 18.269 1.00 68.00 91 VAL A CA 1
ATOM 718 C C . VAL A 1 91 ? -2.868 -6.350 19.163 1.00 68.00 91 VAL A C 1
ATOM 720 O O . VAL A 1 91 ? -3.003 -6.075 20.351 1.00 68.00 91 VAL A O 1
ATOM 723 N N . HIS A 1 92 ? -1.673 -6.385 18.576 1.00 82.38 92 HIS A N 1
ATOM 724 C CA . HIS A 1 92 ? -0.443 -5.942 19.226 1.00 82.38 92 HIS A CA 1
ATOM 725 C C . HIS A 1 92 ? -0.190 -4.447 18.930 1.00 82.38 92 HIS A C 1
ATOM 727 O O . HIS A 1 92 ? -0.316 -4.041 17.769 1.00 82.38 92 HIS A O 1
ATOM 733 N N . PRO A 1 93 ? 0.224 -3.614 19.907 1.00 86.38 93 PRO A N 1
ATOM 734 C CA . PRO A 1 93 ? 0.495 -2.184 19.687 1.00 86.38 93 PRO A CA 1
ATOM 735 C C . PRO A 1 93 ? 1.496 -1.914 18.554 1.00 86.38 93 PRO A C 1
ATOM 737 O O . PRO A 1 93 ? 1.328 -0.985 17.766 1.00 86.38 93 PRO A O 1
ATOM 740 N N . VAL A 1 94 ? 2.508 -2.777 18.424 1.00 88.62 94 VAL A N 1
AT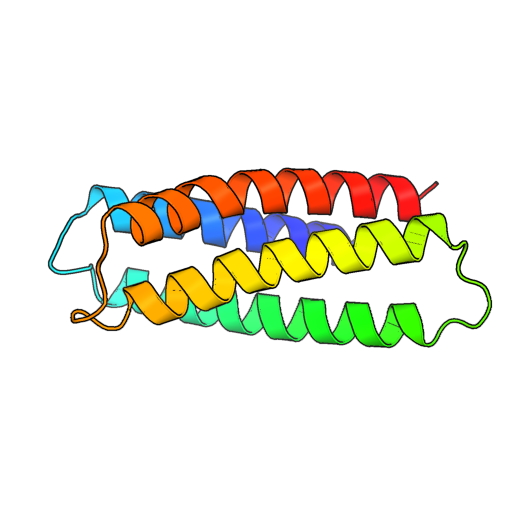OM 741 C CA . VAL A 1 94 ? 3.498 -2.718 17.332 1.00 88.62 94 VAL A CA 1
ATOM 742 C C . VAL A 1 94 ? 2.840 -2.937 15.967 1.00 88.62 94 VAL A C 1
ATOM 744 O O . VAL A 1 94 ? 3.138 -2.213 15.022 1.00 88.62 94 VAL A O 1
ATOM 747 N N . LEU A 1 95 ? 1.909 -3.889 15.857 1.00 90.25 95 LEU A N 1
ATOM 748 C CA . LEU A 1 95 ? 1.205 -4.173 14.607 1.00 90.25 95 LEU A CA 1
ATOM 749 C C . LEU A 1 95 ? 0.310 -2.997 14.191 1.00 90.25 95 LEU A C 1
ATOM 751 O O . LEU A 1 95 ? 0.267 -2.647 13.013 1.00 90.25 95 LEU A O 1
ATOM 755 N N . GLN A 1 96 ? -0.352 -2.350 15.157 1.00 87.88 96 GLN A N 1
ATOM 756 C CA . GLN A 1 96 ? -1.100 -1.113 14.911 1.00 87.88 96 GLN A CA 1
ATOM 757 C C . GLN A 1 96 ? -0.190 0.008 14.403 1.00 87.88 96 GLN A C 1
ATOM 759 O O . GLN A 1 96 ? -0.534 0.680 13.434 1.00 87.88 96 GLN A O 1
ATOM 764 N N . TRP A 1 97 ? 0.983 0.187 15.017 1.00 91.06 97 TRP A N 1
ATOM 765 C CA . TRP A 1 97 ? 1.971 1.172 14.575 1.00 91.06 97 TRP A CA 1
ATOM 766 C C . TRP A 1 97 ? 2.463 0.904 13.149 1.00 91.06 97 TRP A C 1
ATOM 768 O O . TRP A 1 97 ? 2.469 1.819 12.324 1.00 91.06 97 TRP A O 1
ATOM 778 N N . ILE A 1 98 ? 2.800 -0.351 12.831 1.00 92.31 98 ILE A N 1
ATOM 779 C CA . ILE A 1 98 ? 3.209 -0.765 11.481 1.00 92.31 98 ILE A CA 1
ATOM 780 C C . ILE A 1 98 ? 2.096 -0.466 10.477 1.00 92.31 98 ILE A C 1
ATOM 782 O O . ILE A 1 98 ? 2.348 0.198 9.472 1.00 92.31 98 ILE A O 1
ATOM 786 N N . HIS A 1 99 ? 0.862 -0.901 10.745 1.00 91.94 99 HIS A N 1
ATOM 787 C CA . HIS A 1 99 ? -0.267 -0.683 9.839 1.00 91.94 99 HIS A CA 1
ATOM 788 C C . HIS A 1 99 ? -0.615 0.802 9.665 1.00 91.94 99 HIS A C 1
ATOM 790 O O . HIS A 1 99 ? -1.127 1.201 8.626 1.00 91.94 99 HIS A O 1
ATOM 796 N N . ARG A 1 100 ? -0.321 1.643 10.662 1.00 89.12 100 ARG A N 1
ATOM 797 C CA . ARG A 1 100 ? -0.580 3.084 10.603 1.00 89.12 100 ARG A CA 1
ATOM 798 C C . ARG A 1 100 ? 0.472 3.846 9.798 1.00 89.12 100 ARG A C 1
ATOM 800 O O . ARG A 1 100 ? 0.119 4.790 9.102 1.00 89.12 100 ARG A O 1
ATOM 807 N N . LEU A 1 101 ? 1.745 3.459 9.887 1.00 91.94 101 LEU A N 1
ATOM 808 C CA . LEU A 1 101 ? 2.842 4.125 9.171 1.00 91.94 101 LEU A CA 1
ATOM 809 C C . LEU A 1 101 ? 3.026 3.619 7.739 1.00 91.94 101 LEU A C 1
ATOM 811 O O . LEU A 1 101 ? 3.311 4.400 6.831 1.00 91.94 101 LEU A O 1
ATOM 815 N N . SER A 1 102 ? 2.868 2.313 7.533 1.00 92.00 102 SER A N 1
ATOM 816 C CA . SER A 1 102 ? 3.123 1.670 6.242 1.00 92.00 102 SER A CA 1
ATOM 817 C C . SER A 1 102 ? 2.318 2.241 5.058 1.00 92.00 102 SER A C 1
ATOM 819 O O . SER A 1 102 ? 2.890 2.297 3.970 1.00 92.00 102 SER A O 1
ATOM 821 N N . PRO A 1 103 ? 1.078 2.759 5.200 1.00 90.62 103 PRO A N 1
ATOM 822 C CA . PRO A 1 103 ? 0.348 3.371 4.091 1.00 90.62 103 PRO A CA 1
ATOM 823 C C . PRO A 1 103 ? 0.995 4.661 3.570 1.00 90.62 103 PRO A C 1
ATOM 825 O O . PRO A 1 103 ? 0.943 4.925 2.371 1.00 90.62 103 PRO A O 1
ATOM 828 N N . TYR A 1 104 ? 1.643 5.450 4.434 1.00 91.00 104 TYR A N 1
ATOM 829 C CA . TYR A 1 104 ? 2.378 6.646 4.006 1.00 91.00 104 TYR A CA 1
ATOM 830 C C . TYR A 1 104 ? 3.622 6.267 3.203 1.00 91.00 104 TYR A C 1
ATOM 832 O O . TYR A 1 104 ? 3.888 6.850 2.152 1.00 91.00 104 TYR A O 1
ATOM 840 N N . LEU A 1 105 ? 4.343 5.241 3.665 1.00 93.19 105 LEU A N 1
ATOM 841 C CA . LEU A 1 105 ? 5.480 4.688 2.936 1.00 93.19 105 LEU A CA 1
ATOM 842 C C . LEU A 1 105 ? 5.039 4.104 1.588 1.00 93.19 105 LEU A C 1
ATOM 844 O O . LEU A 1 105 ? 5.694 4.338 0.577 1.00 93.19 105 LEU A O 1
ATOM 848 N N . LEU A 1 106 ? 3.904 3.401 1.554 1.00 91.69 106 LEU A N 1
ATOM 849 C CA . LEU A 1 106 ? 3.321 2.863 0.328 1.00 91.69 106 LEU A CA 1
ATOM 850 C C . LEU A 1 106 ? 2.970 3.972 -0.665 1.00 91.69 106 LEU A C 1
ATOM 852 O O . LEU A 1 106 ? 3.239 3.824 -1.856 1.00 91.69 106 LEU A O 1
ATOM 856 N N . LEU A 1 107 ? 2.381 5.074 -0.195 1.00 90.44 107 LEU A N 1
ATOM 857 C CA . LEU A 1 107 ? 2.033 6.213 -1.041 1.00 90.44 107 LEU A CA 1
ATOM 858 C C . LEU A 1 107 ? 3.288 6.845 -1.657 1.00 90.44 107 LEU A C 1
ATOM 860 O O . LEU A 1 107 ? 3.317 7.077 -2.866 1.00 90.44 107 LEU A O 1
ATOM 864 N N . LEU A 1 108 ? 4.342 7.041 -0.858 1.00 91.44 108 LEU A N 1
ATOM 865 C CA . LEU A 1 108 ? 5.631 7.548 -1.332 1.00 91.44 108 LEU A CA 1
ATOM 866 C C . LEU A 1 108 ? 6.283 6.596 -2.349 1.00 91.44 108 LEU A C 1
ATOM 868 O O . LEU A 1 108 ? 6.655 7.024 -3.438 1.00 91.44 108 LEU A O 1
ATOM 872 N N . MET A 1 109 ? 6.379 5.303 -2.030 1.00 91.12 109 MET A N 1
ATOM 873 C CA . MET A 1 109 ? 6.992 4.294 -2.906 1.00 91.12 109 MET A CA 1
ATOM 874 C C . MET A 1 109 ? 6.219 4.115 -4.214 1.00 91.12 109 MET A C 1
ATOM 876 O O . MET A 1 109 ? 6.817 4.024 -5.286 1.00 91.12 109 MET A O 1
ATOM 880 N N . SER A 1 110 ? 4.886 4.155 -4.148 1.00 87.94 110 SER A N 1
ATOM 881 C CA . SER A 1 110 ? 4.034 4.131 -5.339 1.00 87.94 110 SER A CA 1
ATOM 882 C C . SER A 1 110 ? 4.291 5.354 -6.214 1.00 87.94 110 SER A C 1
ATOM 884 O O . SER A 1 110 ? 4.462 5.211 -7.422 1.00 87.94 110 SER A O 1
ATOM 886 N N . PHE A 1 111 ? 4.366 6.551 -5.622 1.00 88.44 111 PHE A N 1
ATOM 887 C CA . PHE A 1 111 ? 4.668 7.781 -6.354 1.00 88.44 111 PHE A CA 1
ATOM 888 C C . PHE A 1 111 ? 6.032 7.714 -7.055 1.00 88.44 111 PHE A C 1
ATOM 890 O O . PHE A 1 111 ? 6.105 7.982 -8.254 1.00 88.44 111 PHE A O 1
ATOM 897 N N . LEU A 1 112 ? 7.084 7.295 -6.344 1.00 89.12 112 LEU A N 1
ATOM 898 C CA . LEU A 1 112 ? 8.434 7.146 -6.900 1.00 89.12 112 LEU A CA 1
ATOM 899 C C . LEU A 1 112 ? 8.470 6.125 -8.043 1.00 89.12 112 LEU A C 1
ATOM 901 O O . LEU A 1 112 ? 8.991 6.419 -9.118 1.00 89.12 112 LEU A O 1
ATOM 905 N N . THR A 1 113 ? 7.845 4.964 -7.848 1.00 87.06 113 THR A N 1
ATOM 906 C CA . THR A 1 113 ? 7.759 3.914 -8.871 1.00 87.06 113 THR A CA 1
ATOM 907 C C . THR A 1 113 ? 7.042 4.419 -10.122 1.00 87.06 113 THR A C 1
ATOM 909 O O . THR A 1 113 ? 7.532 4.238 -11.235 1.00 87.06 113 THR A O 1
ATOM 912 N N . PHE A 1 114 ? 5.912 5.119 -9.972 1.00 83.00 114 PHE A N 1
ATOM 913 C CA . PHE A 1 114 ? 5.197 5.688 -11.118 1.00 83.00 114 PHE A CA 1
ATOM 914 C C . PHE A 1 114 ? 5.975 6.797 -11.824 1.00 83.00 114 PHE A C 1
ATOM 916 O O . PHE A 1 114 ? 5.926 6.869 -13.051 1.00 83.00 114 PHE A O 1
ATOM 923 N N . TYR A 1 115 ? 6.660 7.663 -11.077 1.00 84.81 115 TYR A N 1
ATOM 924 C CA . TYR A 1 115 ? 7.494 8.714 -11.653 1.00 84.81 115 TYR A CA 1
ATOM 925 C C . TYR A 1 115 ? 8.608 8.115 -12.518 1.00 84.81 115 TYR A C 1
ATOM 927 O O . TYR A 1 115 ? 8.834 8.569 -13.635 1.00 84.81 115 TYR A O 1
ATOM 935 N N . GLN A 1 116 ? 9.241 7.047 -12.035 1.00 82.38 116 GLN A N 1
ATOM 936 C CA . GLN A 1 116 ? 10.353 6.403 -12.719 1.00 82.38 116 GLN A CA 1
ATOM 937 C C . GLN A 1 116 ? 9.940 5.586 -13.947 1.00 82.38 116 GLN A C 1
ATOM 939 O O . GLN A 1 116 ? 10.655 5.598 -14.937 1.00 82.38 116 GLN A O 1
ATOM 944 N N . ILE A 1 117 ? 8.801 4.887 -13.906 1.00 76.62 117 ILE A N 1
ATOM 945 C CA . ILE A 1 117 ? 8.284 4.125 -15.063 1.00 76.62 117 ILE A CA 1
ATOM 946 C C . ILE A 1 117 ? 7.839 5.062 -16.200 1.00 76.62 117 ILE A C 1
ATOM 948 O O . ILE A 1 117 ? 7.743 4.655 -17.354 1.00 76.62 117 ILE A O 1
ATOM 952 N N . ARG A 1 118 ? 7.494 6.312 -15.874 1.00 73.62 118 ARG A N 1
ATOM 953 C CA . ARG A 1 118 ? 6.993 7.296 -16.842 1.00 73.62 118 ARG A CA 1
ATOM 954 C C . ARG A 1 118 ? 8.097 8.122 -17.509 1.00 73.62 118 ARG A C 1
ATOM 956 O O . ARG A 1 118 ? 7.791 8.829 -18.467 1.00 73.62 118 ARG A O 1
ATOM 963 N N . ARG A 1 119 ? 9.313 8.082 -16.969 1.00 61.38 119 ARG A N 1
ATOM 964 C CA . ARG A 1 119 ? 10.504 8.715 -17.535 1.00 61.38 119 ARG A CA 1
ATOM 965 C C . ARG A 1 119 ? 11.164 7.761 -18.519 1.00 61.38 119 ARG A C 1
ATOM 967 O O . ARG A 1 119 ? 11.646 8.280 -19.545 1.00 61.38 119 ARG A O 1
#

Secondary structure (DSSP, 8-state):
-HHHHHHHHHHHHHHHHHHHHHHT-SSP-HHHHHHHHHHHHHHHHHHHHHHHHHHTSTT--HHHHHHHHHHHHHHHHHHHHHHHHTSGGG--HHHHHHHHHHHHHHHHHHHHHHHHHT-

Foldseek 3Di:
DVLLCVLLVLLVLLLVLVVVQVVVPPPGPVVSLVVSLVSLVVSLVSLVVVLVVVVPPPDDDPVLNVLSVVLNVLSVLLNVLSVQVVPVVNDDVVSVVSNNVSSVVSSVSSVVSVVVVVD